Protein AF-A0A430Q2B8-F1 (afdb_monomer_lite)

Foldseek 3Di:
DVQLPDDQDDPPPCPDPLSLLQQLLVLQVVVCCQQAVVHDPPGDPDDDCSSVVSLVVSCVVNVHDSHNDPCSVPVSQWDFDDDPDVDPDGDTDGD

InterPro domains:
  IPR000898 Indoleamine 2,3-dioxygenase [PF01231] (5-79)
  IPR000898 Indoleamine 2,3-dioxygenase [PTHR28657] (4-80)
  IPR037217 Tryptophan/Indoleamine 2,3-dioxygenase-like [SSF140959] (5-80)

Sequence (95 aa):
QLFLQLPLLDLDGLDNHKELRLAHKILAFITSVYVWQDGEGGETESLPVQIAKPLLQVSDRLGIQPILTNEDLVISNCIPSTLPTEEQSLRYSFI

Structure (mmCIF, N/CA/C/O backbone):
data_AF-A0A430Q2B8-F1
#
_entry.id   AF-A0A430Q2B8-F1
#
loop_
_atom_site.group_PDB
_atom_site.id
_atom_site.type_symbol
_atom_site.label_atom_id
_atom_site.label_alt_id
_atom_site.label_comp_id
_atom_site.label_asym_id
_atom_site.label_entity_id
_atom_site.label_seq_id
_atom_site.pdbx_PDB_ins_code
_atom_site.Cartn_x
_atom_site.Cartn_y
_atom_site.Cartn_z
_atom_site.occupancy
_atom_site.B_iso_or_equiv
_atom_site.auth_seq_id
_atom_site.auth_comp_id
_atom_site.auth_asym_id
_atom_site.auth_atom_id
_atom_site.pdbx_PDB_model_num
ATOM 1 N N . GLN A 1 1 ? -13.330 13.386 2.121 1.00 58.12 1 GLN A N 1
ATOM 2 C CA . GLN A 1 1 ? -14.253 13.319 0.957 1.00 58.12 1 GLN A CA 1
ATOM 3 C C . GLN A 1 1 ? -13.560 12.984 -0.371 1.00 58.12 1 GLN A C 1
ATOM 5 O O . GLN A 1 1 ? -14.175 12.289 -1.168 1.00 58.12 1 GLN A O 1
ATOM 10 N N . LEU A 1 2 ? -12.311 13.412 -0.617 1.00 67.25 2 LEU A N 1
ATOM 11 C CA . LEU A 1 2 ? -11.641 13.260 -1.924 1.00 67.25 2 LEU A CA 1
ATOM 12 C C . LEU A 1 2 ? -11.448 11.798 -2.391 1.00 67.25 2 LEU A C 1
ATOM 14 O O . LEU A 1 2 ? -11.679 11.484 -3.552 1.00 67.25 2 LEU A O 1
ATOM 18 N N . PHE A 1 3 ? -11.085 10.886 -1.483 1.00 68.31 3 PHE A N 1
ATOM 19 C CA . PHE A 1 3 ? -10.793 9.484 -1.823 1.00 68.31 3 PHE A CA 1
ATOM 20 C C . PHE A 1 3 ? -12.005 8.684 -2.326 1.00 68.31 3 PHE A C 1
ATOM 22 O O . PHE A 1 3 ? -11.840 7.733 -3.083 1.00 68.31 3 PHE A O 1
ATOM 29 N N . LEU A 1 4 ? -13.224 9.094 -1.963 1.00 74.06 4 LEU A N 1
ATOM 30 C CA . LEU A 1 4 ? -14.459 8.459 -2.439 1.00 74.06 4 LEU A CA 1
ATOM 31 C C . LEU A 1 4 ? -14.802 8.836 -3.888 1.00 74.06 4 LEU A C 1
ATOM 33 O O . LEU A 1 4 ? -15.651 8.193 -4.498 1.00 74.06 4 LEU A O 1
ATOM 37 N N . GLN A 1 5 ? -14.165 9.877 -4.432 1.00 82.81 5 GLN A N 1
ATOM 38 C CA . GLN A 1 5 ? -14.397 10.368 -5.794 1.00 82.81 5 GLN A CA 1
ATOM 39 C C . GLN A 1 5 ? -13.392 9.816 -6.809 1.00 82.81 5 GLN A C 1
ATOM 41 O O . GLN A 1 5 ? -13.500 10.118 -7.997 1.00 82.81 5 GLN A O 1
ATOM 46 N N . LEU A 1 6 ? -12.412 9.025 -6.363 1.00 85.94 6 LEU A N 1
ATOM 47 C CA . LEU A 1 6 ? -11.445 8.415 -7.265 1.00 85.94 6 LEU A CA 1
ATOM 48 C C . LEU A 1 6 ? -12.150 7.420 -8.203 1.00 85.94 6 LEU A C 1
ATOM 50 O O . LEU A 1 6 ? -13.069 6.715 -7.780 1.00 85.94 6 LEU A O 1
ATOM 54 N N . PRO A 1 7 ? -11.752 7.336 -9.481 1.00 88.94 7 PRO A N 1
ATOM 55 C CA . PRO A 1 7 ? -12.175 6.229 -10.322 1.00 88.94 7 PRO A CA 1
ATOM 56 C C . PRO A 1 7 ? -11.548 4.928 -9.807 1.00 88.94 7 PRO A C 1
ATOM 58 O O . PRO A 1 7 ? -10.466 4.935 -9.216 1.00 88.94 7 PRO A O 1
ATOM 61 N N . LEU A 1 8 ? -12.213 3.797 -10.048 1.00 90.88 8 LEU A N 1
ATOM 62 C CA . LEU A 1 8 ? -11.572 2.504 -9.839 1.00 90.88 8 LEU A CA 1
ATOM 63 C C . LEU A 1 8 ? -10.433 2.367 -10.855 1.00 90.88 8 LEU A C 1
ATOM 65 O O . LEU A 1 8 ? -10.678 2.438 -12.058 1.00 90.88 8 LEU A O 1
ATOM 69 N N . LEU A 1 9 ? -9.207 2.200 -10.359 1.00 89.19 9 LEU A N 1
ATOM 70 C CA . LEU A 1 9 ? -8.037 2.033 -11.210 1.00 89.19 9 LEU A CA 1
ATOM 71 C C . LEU A 1 9 ? -8.048 0.648 -11.856 1.00 89.19 9 LEU A C 1
ATOM 73 O O . LEU A 1 9 ? -8.265 -0.359 -11.178 1.00 89.19 9 LEU A O 1
ATOM 77 N N . ASP A 1 10 ? -7.791 0.628 -13.158 1.00 87.62 10 ASP A N 1
ATOM 78 C CA . ASP A 1 10 ? -7.381 -0.575 -13.865 1.00 87.62 10 ASP A CA 1
ATOM 79 C C . ASP A 1 10 ? -5.868 -0.758 -13.691 1.00 87.62 10 ASP A C 1
ATOM 81 O O . ASP A 1 10 ? -5.115 0.218 -13.675 1.00 87.62 10 ASP A O 1
ATOM 85 N N . LEU A 1 11 ? -5.437 -2.001 -13.505 1.00 89.62 11 LEU A N 1
ATOM 86 C CA . LEU A 1 11 ? -4.029 -2.364 -13.341 1.00 89.62 11 LEU A CA 1
ATOM 87 C C . LEU A 1 11 ? -3.430 -2.938 -14.629 1.00 89.62 11 LEU A C 1
ATOM 89 O O . LEU A 1 11 ? -2.247 -3.302 -14.641 1.00 89.62 11 LEU A O 1
ATOM 93 N N . ASP A 1 12 ? -4.231 -3.020 -15.692 1.00 88.31 12 ASP A N 1
ATOM 94 C CA . ASP A 1 12 ? -3.774 -3.331 -17.037 1.00 88.31 12 ASP A CA 1
ATOM 95 C C . ASP A 1 12 ? -2.708 -2.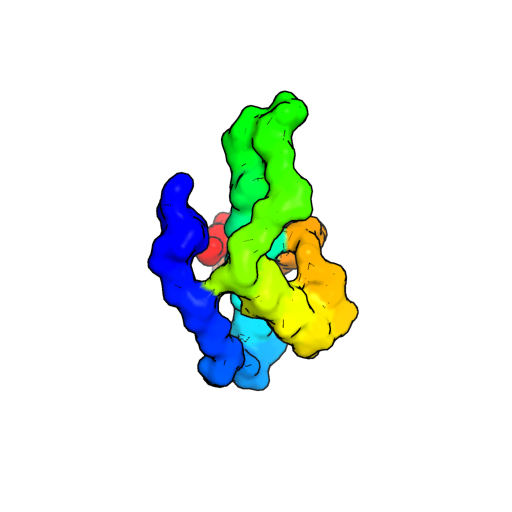307 -17.470 1.00 88.31 12 ASP A C 1
ATOM 97 O O . ASP A 1 12 ? -2.909 -1.093 -17.413 1.00 88.31 12 ASP A O 1
ATOM 101 N N . GLY A 1 13 ? -1.532 -2.807 -17.859 1.00 87.38 13 GLY A N 1
ATOM 102 C CA . GLY A 1 13 ? -0.361 -1.994 -18.212 1.00 87.38 13 GLY A CA 1
ATOM 103 C C . GLY A 1 13 ? 0.684 -1.821 -17.103 1.00 87.38 13 GLY A C 1
ATOM 104 O O . GLY A 1 13 ? 1.711 -1.194 -17.343 1.00 87.38 13 GLY A O 1
ATOM 105 N N . LEU A 1 14 ? 0.472 -2.381 -15.903 1.00 94.19 14 LEU A N 1
ATOM 106 C CA . LEU A 1 14 ? 1.574 -2.629 -14.963 1.00 94.19 14 LEU A CA 1
ATOM 107 C C . LEU A 1 14 ? 2.257 -3.941 -15.358 1.00 94.19 14 LEU A C 1
ATOM 109 O O . LEU A 1 14 ? 1.842 -5.023 -14.927 1.00 94.19 14 LEU A O 1
ATOM 113 N N . ASP A 1 15 ? 3.290 -3.853 -16.185 1.00 90.88 15 ASP A N 1
ATOM 114 C CA . ASP A 1 15 ? 3.879 -5.000 -16.880 1.00 90.88 15 ASP A CA 1
ATOM 115 C C . ASP A 1 15 ? 5.139 -5.523 -16.192 1.00 90.88 15 ASP A C 1
ATOM 117 O O . ASP A 1 15 ? 5.498 -6.694 -16.342 1.00 90.88 15 ASP A O 1
ATOM 121 N N . ASN A 1 16 ? 5.817 -4.683 -15.407 1.00 93.44 16 ASN A N 1
ATOM 122 C CA . ASN A 1 16 ? 7.070 -5.060 -14.762 1.00 93.44 16 ASN A CA 1
ATOM 123 C C . ASN A 1 16 ? 7.089 -4.850 -13.243 1.00 93.44 16 ASN A C 1
ATOM 125 O O . ASN A 1 16 ? 6.264 -4.166 -12.639 1.00 93.44 16 ASN A O 1
ATOM 129 N N . HIS A 1 17 ? 8.092 -5.463 -12.607 1.00 93.25 17 HIS A N 1
ATOM 130 C CA . HIS A 1 17 ? 8.247 -5.431 -11.155 1.00 93.25 17 HIS A CA 1
ATOM 131 C C . HIS A 1 17 ? 8.414 -4.009 -10.601 1.00 93.25 17 HIS A C 1
ATOM 133 O O . HIS A 1 17 ? 7.925 -3.723 -9.514 1.00 93.25 17 HIS A O 1
ATOM 139 N N . LYS A 1 18 ? 9.084 -3.105 -11.330 1.00 90.94 18 LYS A N 1
ATOM 140 C CA . LYS A 1 18 ? 9.307 -1.727 -10.865 1.00 90.94 18 LYS A CA 1
ATOM 141 C C . LYS A 1 18 ? 8.004 -0.930 -10.851 1.00 90.94 18 LYS A C 1
ATOM 143 O O . LYS A 1 18 ? 7.740 -0.230 -9.880 1.00 90.94 18 LYS A O 1
ATOM 148 N N . GLU A 1 19 ? 7.188 -1.076 -11.889 1.00 94.19 19 GLU A N 1
ATOM 149 C CA . GLU A 1 19 ? 5.851 -0.476 -11.974 1.00 94.19 19 GLU A CA 1
ATOM 150 C C . GLU A 1 19 ? 4.937 -0.989 -10.865 1.00 94.19 19 GLU A C 1
ATOM 152 O O . GLU A 1 19 ? 4.322 -0.192 -10.159 1.00 94.19 19 GLU A O 1
ATOM 157 N N . LEU A 1 20 ? 4.913 -2.306 -10.642 1.00 95.12 20 LEU A N 1
ATOM 158 C CA . LEU A 1 20 ? 4.146 -2.903 -9.549 1.00 95.12 20 LEU A CA 1
ATOM 159 C C . LEU A 1 20 ? 4.608 -2.395 -8.181 1.00 95.12 20 LEU A C 1
ATOM 161 O O . LEU A 1 20 ? 3.776 -2.052 -7.346 1.00 95.12 20 LEU A O 1
ATOM 165 N N . ARG A 1 21 ? 5.921 -2.299 -7.946 1.00 94.38 21 ARG A N 1
ATOM 166 C CA . ARG A 1 21 ? 6.469 -1.763 -6.690 1.00 94.38 21 ARG A CA 1
ATOM 167 C C . ARG A 1 21 ? 6.087 -0.303 -6.473 1.00 94.38 21 ARG A C 1
ATOM 169 O O . ARG A 1 21 ? 5.693 0.057 -5.369 1.00 94.38 21 ARG A O 1
ATOM 176 N N . LEU A 1 22 ? 6.152 0.525 -7.514 1.00 93.50 22 LEU A N 1
ATOM 177 C CA . LEU A 1 22 ? 5.728 1.920 -7.419 1.00 93.50 22 LEU A CA 1
ATOM 178 C C . LEU A 1 22 ? 4.224 2.031 -7.133 1.00 93.50 22 LEU A C 1
ATOM 180 O O . LEU A 1 22 ? 3.824 2.798 -6.257 1.00 93.50 22 LEU A O 1
ATOM 184 N N . ALA A 1 23 ? 3.399 1.240 -7.824 1.00 95.38 23 ALA A N 1
ATOM 185 C CA . ALA A 1 23 ? 1.960 1.195 -7.589 1.00 95.38 23 ALA A CA 1
ATOM 186 C C . ALA A 1 23 ? 1.641 0.765 -6.149 1.00 95.38 23 ALA A C 1
ATOM 188 O O . ALA A 1 23 ? 0.852 1.430 -5.478 1.00 95.38 23 ALA A O 1
ATOM 189 N N . HIS A 1 24 ? 2.302 -0.286 -5.651 1.00 96.56 24 HIS A N 1
ATOM 190 C CA . HIS A 1 24 ? 2.156 -0.755 -4.273 1.00 96.56 24 HIS A CA 1
ATOM 191 C C . HIS A 1 24 ? 2.488 0.350 -3.275 1.00 96.56 24 HIS A C 1
ATOM 193 O O . HIS A 1 24 ? 1.662 0.675 -2.428 1.00 96.56 24 HIS A O 1
ATOM 199 N N . LYS A 1 25 ? 3.655 0.986 -3.428 1.00 94.81 25 LYS A N 1
ATOM 200 C CA . LYS A 1 25 ? 4.109 2.086 -2.574 1.00 94.81 25 LYS A CA 1
ATOM 201 C C . LYS A 1 25 ? 3.073 3.207 -2.504 1.00 94.81 25 LYS A C 1
ATOM 203 O O . LYS A 1 25 ? 2.702 3.622 -1.410 1.00 94.81 25 LYS A O 1
ATOM 208 N N . ILE A 1 26 ? 2.585 3.681 -3.651 1.00 94.25 26 ILE A N 1
ATOM 209 C CA . ILE A 1 26 ? 1.599 4.771 -3.712 1.00 94.25 26 ILE A CA 1
ATOM 210 C C . ILE A 1 26 ? 0.289 4.356 -3.032 1.00 94.25 26 ILE A C 1
ATOM 212 O O . ILE A 1 26 ? -0.219 5.084 -2.178 1.00 94.25 26 ILE A O 1
ATOM 216 N N . LEU A 1 27 ? -0.249 3.182 -3.369 1.00 95.81 27 LEU A N 1
ATOM 217 C CA . LEU A 1 27 ? -1.519 2.688 -2.827 1.00 95.81 27 LEU A CA 1
ATOM 218 C C . LEU A 1 27 ? -1.439 2.412 -1.321 1.00 95.81 27 LEU A C 1
ATOM 220 O O . LEU A 1 27 ? -2.369 2.742 -0.583 1.00 95.81 27 LEU A O 1
ATOM 224 N N . ALA A 1 28 ? -0.327 1.854 -0.850 1.00 96.44 28 ALA A N 1
ATOM 225 C CA . ALA A 1 28 ? -0.083 1.584 0.559 1.00 96.44 28 ALA A CA 1
ATOM 226 C C . ALA A 1 28 ? 0.097 2.881 1.363 1.00 96.44 28 ALA A C 1
ATOM 228 O O . ALA A 1 28 ? -0.404 2.992 2.483 1.00 96.44 28 ALA A O 1
ATOM 229 N N . PHE A 1 29 ? 0.744 3.896 0.780 1.00 94.88 29 PHE A N 1
ATOM 230 C CA . PHE A 1 29 ? 0.873 5.213 1.401 1.00 94.88 29 PHE A CA 1
ATOM 231 C C . PHE A 1 29 ? -0.483 5.921 1.497 1.00 94.88 29 PHE A C 1
ATOM 233 O O . PHE A 1 29 ? -0.849 6.401 2.567 1.00 94.88 29 PHE A O 1
ATOM 240 N N . ILE A 1 30 ? -1.269 5.914 0.414 1.00 94.31 30 ILE A N 1
ATOM 241 C CA . ILE A 1 30 ? -2.649 6.426 0.402 1.00 94.31 30 ILE A CA 1
ATOM 242 C C . ILE A 1 30 ? -3.503 5.708 1.448 1.00 94.31 30 ILE A C 1
ATOM 244 O O . ILE A 1 30 ? -4.244 6.358 2.177 1.00 94.31 30 ILE A O 1
ATOM 248 N N . THR A 1 31 ? -3.380 4.385 1.546 1.00 95.38 31 THR A N 1
ATOM 249 C CA . THR A 1 31 ? -4.088 3.575 2.545 1.00 95.38 31 THR A CA 1
ATOM 250 C C . THR A 1 31 ? -3.722 4.000 3.961 1.00 95.38 31 THR A C 1
ATOM 252 O O . THR A 1 31 ? -4.614 4.230 4.769 1.00 95.38 31 THR A O 1
ATOM 255 N N . SER A 1 32 ? -2.429 4.169 4.252 1.00 94.94 32 SER A N 1
ATOM 256 C CA . SER A 1 32 ? -1.964 4.633 5.563 1.00 94.94 32 SER A CA 1
ATOM 257 C C . SER A 1 32 ? -2.524 6.015 5.908 1.00 94.94 32 SER A C 1
ATOM 259 O O . SER A 1 32 ? -3.068 6.205 6.992 1.00 94.94 32 SER A O 1
ATOM 261 N N . VAL A 1 33 ? -2.482 6.960 4.961 1.00 93.56 33 VAL A N 1
ATOM 262 C CA . VAL A 1 33 ? -3.081 8.290 5.148 1.00 93.56 33 VAL A CA 1
ATOM 263 C C . VAL A 1 33 ? -4.583 8.178 5.380 1.00 93.56 33 VAL A C 1
ATOM 265 O O . VAL A 1 33 ? -5.087 8.783 6.312 1.00 93.56 33 VAL A O 1
ATOM 268 N N . TYR A 1 34 ? -5.304 7.395 4.579 1.00 93.62 34 TYR A N 1
ATOM 269 C CA . TYR A 1 34 ? -6.753 7.256 4.721 1.00 93.62 34 TYR A CA 1
ATOM 270 C C . TYR A 1 34 ? -7.148 6.668 6.078 1.00 93.62 34 TYR A C 1
ATOM 272 O O . TYR A 1 34 ? -8.117 7.123 6.676 1.00 93.62 34 TYR A O 1
ATOM 280 N N . VAL A 1 35 ? -6.404 5.669 6.561 1.00 94.81 35 VAL A N 1
ATOM 281 C CA . VAL A 1 35 ? -6.697 5.038 7.849 1.00 94.81 35 VAL A CA 1
ATOM 282 C C . VAL A 1 35 ? -6.382 5.964 9.012 1.00 94.81 35 VAL A C 1
ATOM 284 O O . VAL A 1 35 ? -7.179 6.031 9.936 1.00 94.81 35 VAL A O 1
ATOM 287 N N . TRP A 1 36 ? -5.267 6.691 8.961 1.00 94.81 36 TRP A N 1
ATOM 2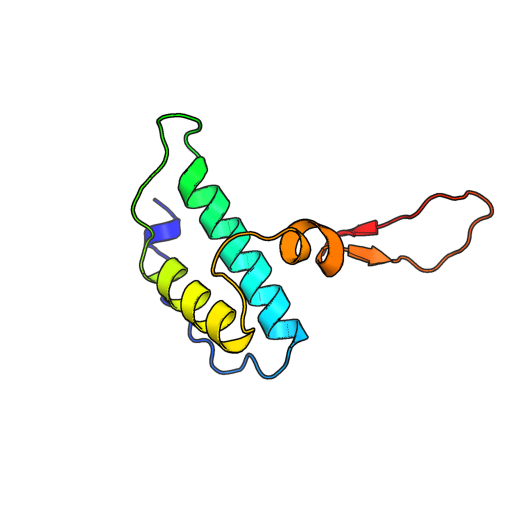88 C CA . TRP A 1 36 ? -4.724 7.397 10.127 1.00 94.81 36 TRP A CA 1
ATOM 289 C C . TRP A 1 36 ? -4.815 8.927 10.061 1.00 94.81 36 TRP A C 1
ATOM 291 O O . TRP A 1 36 ? -4.310 9.595 10.959 1.00 94.81 36 TRP A O 1
ATOM 301 N N . GLN A 1 37 ? -5.425 9.509 9.022 1.00 92.56 37 GLN A N 1
ATOM 302 C CA . GLN A 1 37 ? -5.468 10.969 8.814 1.00 92.56 37 GLN A CA 1
ATOM 303 C C . GLN A 1 37 ? -6.035 11.754 10.006 1.00 92.56 37 GLN A C 1
ATOM 305 O O . GLN A 1 37 ? -5.605 12.882 10.237 1.00 92.56 37 GLN A O 1
ATOM 310 N N . ASP A 1 38 ? -6.972 11.167 10.752 1.00 92.75 38 ASP A N 1
ATOM 311 C CA . ASP A 1 38 ? -7.650 11.811 11.880 1.00 92.75 38 ASP A CA 1
ATOM 312 C C . ASP A 1 38 ? -6.950 11.531 13.229 1.00 92.75 38 ASP A C 1
ATOM 314 O O . ASP A 1 38 ? -7.391 12.006 14.275 1.00 92.75 38 ASP A O 1
ATOM 318 N N . GLY A 1 39 ? -5.812 10.825 13.205 1.00 92.69 39 GLY A N 1
ATOM 319 C CA . GLY A 1 39 ? -4.999 10.517 14.379 1.00 92.69 39 GLY A CA 1
ATOM 320 C C . GLY A 1 39 ? -5.517 9.341 15.212 1.00 92.69 39 GLY A C 1
ATOM 321 O O . GLY A 1 39 ? -6.373 8.571 14.784 1.00 92.69 39 GLY A O 1
ATOM 322 N N . GLU A 1 40 ? -4.950 9.186 16.408 1.00 93.94 40 GLU A N 1
ATOM 323 C CA . GLU A 1 40 ? -5.288 8.110 17.347 1.00 93.94 40 GLU A CA 1
ATOM 324 C C . GLU A 1 40 ? -6.742 8.222 17.834 1.00 93.94 40 GLU A C 1
ATOM 326 O O . GLU A 1 40 ? -7.162 9.271 18.330 1.00 93.94 40 GLU A O 1
ATOM 331 N N . GLY A 1 41 ? -7.511 7.140 17.701 1.00 94.06 41 GLY A N 1
ATOM 332 C CA . GLY A 1 41 ? -8.937 7.080 18.031 1.00 94.06 41 GLY A CA 1
ATOM 333 C C . GLY A 1 41 ? -9.853 7.635 16.935 1.00 94.06 41 GLY A C 1
ATOM 334 O O . GLY A 1 41 ? -11.075 7.592 17.087 1.00 94.06 41 GLY A O 1
ATOM 335 N N . GLY A 1 42 ? -9.280 8.169 15.854 1.00 92.56 42 GLY A N 1
ATOM 336 C CA . GLY A 1 42 ? -9.981 8.620 14.652 1.00 92.56 42 GLY A CA 1
ATOM 337 C C . GLY A 1 42 ? -9.818 7.664 13.471 1.00 92.56 42 GLY A C 1
ATOM 338 O O . GLY A 1 42 ? -10.272 7.978 12.370 1.00 92.56 42 GLY A O 1
ATOM 339 N N . GLU A 1 43 ? -9.157 6.523 13.666 1.00 94.62 43 GLU A N 1
ATOM 340 C CA . GLU A 1 43 ? -8.902 5.582 12.592 1.00 94.62 43 GLU A CA 1
ATOM 341 C C . GLU A 1 43 ? -10.180 4.976 12.012 1.00 94.62 43 GLU A C 1
ATOM 343 O O . GLU A 1 43 ? -11.186 4.769 12.693 1.00 94.62 43 GLU A O 1
ATOM 348 N N . THR A 1 44 ? -10.139 4.663 10.719 1.00 92.94 44 THR A N 1
ATOM 349 C CA . THR A 1 44 ? -11.241 3.968 10.051 1.00 92.94 44 THR A CA 1
ATOM 350 C C . THR A 1 44 ? -10.929 2.491 9.849 1.00 92.94 44 THR A C 1
ATOM 352 O O . THR A 1 44 ? -9.851 2.108 9.399 1.00 92.94 44 THR A O 1
ATOM 355 N N . GLU A 1 45 ? -11.922 1.647 10.109 1.00 92.62 45 GLU A N 1
ATOM 356 C CA . GLU A 1 45 ? -11.836 0.202 9.880 1.00 92.62 45 GLU A CA 1
ATOM 357 C C . GLU A 1 45 ? -12.192 -0.191 8.435 1.00 92.62 45 GLU A C 1
ATOM 359 O O . GLU A 1 45 ? -12.115 -1.361 8.061 1.00 92.62 45 GLU A O 1
ATOM 364 N N . SER A 1 46 ? -12.602 0.774 7.602 1.00 92.44 46 SER A N 1
ATOM 365 C CA . SER A 1 46 ? -13.103 0.511 6.251 1.00 92.44 46 SER A CA 1
ATOM 366 C C . SER A 1 46 ? -12.400 1.357 5.196 1.00 92.44 46 SER A C 1
ATOM 368 O O . SER A 1 46 ? -12.397 2.583 5.267 1.00 92.44 46 SER A O 1
ATOM 370 N N . LEU A 1 47 ? -11.863 0.700 4.167 1.00 92.94 47 LEU A N 1
ATOM 371 C CA . LEU A 1 47 ? -11.250 1.359 3.016 1.00 92.94 47 LEU A CA 1
ATOM 372 C C . LEU A 1 47 ? -12.225 1.432 1.832 1.00 92.94 47 LEU A C 1
ATOM 374 O O . LEU A 1 47 ? -12.924 0.454 1.549 1.00 92.94 47 LEU A O 1
ATOM 378 N N . PRO A 1 48 ? -12.239 2.543 1.077 1.00 94.06 48 PRO A N 1
ATOM 379 C CA . PRO A 1 48 ? -12.951 2.624 -0.190 1.00 94.06 48 PRO A CA 1
ATOM 380 C C . PRO A 1 48 ? -12.453 1.559 -1.171 1.00 94.06 48 PRO A C 1
ATOM 382 O O . PRO A 1 48 ? -11.248 1.317 -1.293 1.00 94.06 48 PRO A O 1
ATOM 385 N N . VAL A 1 49 ? -13.373 0.959 -1.931 1.00 93.81 49 VAL A N 1
ATOM 386 C CA . VAL A 1 49 ? -13.057 -0.097 -2.913 1.00 93.81 49 VAL A CA 1
ATOM 387 C C . VAL A 1 49 ? -12.042 0.361 -3.966 1.00 93.81 49 VAL A C 1
ATOM 389 O O . VAL A 1 49 ? -11.238 -0.436 -4.442 1.00 93.81 49 VAL A O 1
ATOM 392 N N . GLN A 1 50 ? -12.047 1.656 -4.276 1.00 94.19 50 GLN A N 1
ATOM 393 C CA . GLN A 1 50 ? -11.152 2.330 -5.212 1.00 94.19 50 GLN A CA 1
ATOM 394 C C . GLN A 1 50 ? -9.678 2.232 -4.807 1.00 94.19 50 GLN A C 1
ATOM 396 O O . GLN A 1 50 ? -8.812 2.328 -5.668 1.00 94.19 50 GLN A O 1
ATOM 401 N N . ILE A 1 51 ? -9.398 2.043 -3.515 1.00 94.44 51 ILE A N 1
ATOM 402 C CA . ILE A 1 51 ? -8.046 1.881 -2.969 1.00 94.44 51 ILE A CA 1
ATOM 403 C C . ILE A 1 51 ? -7.815 0.413 -2.605 1.00 94.44 51 ILE A C 1
ATOM 405 O O . ILE A 1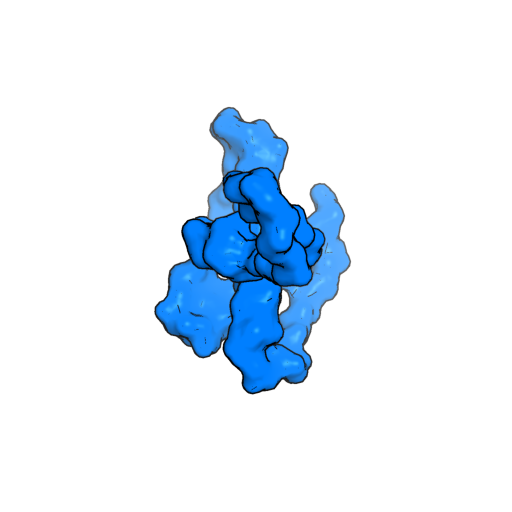 51 ? -6.807 -0.173 -2.998 1.00 94.44 51 ILE A O 1
ATOM 409 N N . ALA A 1 52 ? -8.775 -0.197 -1.901 1.00 95.62 52 ALA A N 1
ATOM 410 C CA . ALA A 1 52 ? -8.641 -1.549 -1.370 1.00 95.62 52 ALA A CA 1
ATOM 411 C C . ALA A 1 52 ? -8.423 -2.597 -2.470 1.00 95.62 52 ALA A C 1
ATOM 413 O O . ALA A 1 52 ? -7.544 -3.448 -2.345 1.00 95.62 52 ALA A O 1
ATOM 414 N N . LYS A 1 53 ? -9.200 -2.534 -3.561 1.00 96.00 53 LYS A N 1
ATOM 415 C CA . LYS A 1 53 ? -9.122 -3.534 -4.633 1.00 96.00 53 LYS A CA 1
ATOM 416 C C . LYS A 1 53 ? -7.799 -3.438 -5.411 1.00 96.00 53 LYS A C 1
ATOM 418 O O . LYS A 1 53 ? -7.136 -4.472 -5.509 1.00 96.00 53 LYS A O 1
ATOM 423 N N . PRO A 1 54 ? -7.361 -2.256 -5.893 1.00 96.38 54 PRO A N 1
ATOM 424 C CA . PRO A 1 54 ? -6.057 -2.133 -6.539 1.00 96.38 54 PRO A CA 1
ATOM 425 C C . PRO A 1 54 ? -4.893 -2.540 -5.635 1.00 96.38 54 PRO A C 1
ATOM 427 O O . PRO A 1 54 ? -3.999 -3.248 -6.091 1.00 96.38 54 PRO A O 1
ATOM 430 N N . LEU A 1 55 ? -4.910 -2.150 -4.352 1.00 97.25 55 LEU A N 1
ATOM 431 C CA . LEU A 1 55 ? -3.840 -2.512 -3.420 1.00 97.25 55 LEU A CA 1
ATOM 432 C C . LEU A 1 55 ? -3.741 -4.030 -3.272 1.00 97.25 55 LEU A C 1
ATOM 434 O O . LEU A 1 55 ? -2.667 -4.583 -3.471 1.00 97.25 55 LEU A O 1
ATOM 438 N N . LEU A 1 56 ? -4.864 -4.709 -3.017 1.00 97.44 56 LEU A N 1
ATOM 439 C CA . LEU A 1 56 ? -4.888 -6.165 -2.878 1.00 97.44 56 LEU A CA 1
ATOM 440 C C . LEU A 1 56 ? -4.338 -6.870 -4.125 1.00 97.44 56 LEU A C 1
ATOM 442 O O . LEU A 1 56 ? -3.529 -7.784 -4.008 1.00 97.44 56 LEU A O 1
ATOM 446 N N . GLN A 1 57 ?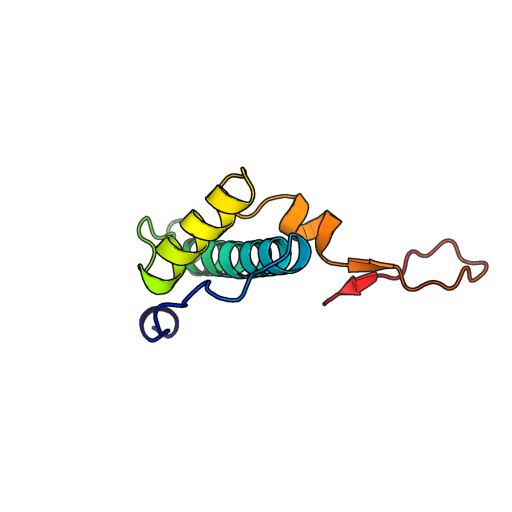 -4.750 -6.428 -5.315 1.00 97.25 57 GLN A N 1
ATOM 447 C CA . GLN A 1 57 ? -4.310 -7.020 -6.578 1.00 97.25 57 GLN A CA 1
ATOM 448 C C . GLN A 1 57 ? -2.815 -6.801 -6.841 1.00 97.25 57 GLN A C 1
ATOM 450 O O . GLN A 1 57 ? -2.126 -7.727 -7.265 1.00 97.25 57 GLN A O 1
ATOM 455 N N . VAL A 1 58 ? -2.290 -5.597 -6.594 1.00 97.44 58 VAL A N 1
ATOM 456 C CA . VAL A 1 58 ? -0.854 -5.323 -6.759 1.00 97.44 58 VAL A CA 1
ATOM 457 C C . VAL A 1 58 ? -0.029 -6.114 -5.741 1.00 97.44 58 VAL A C 1
ATOM 459 O O . VAL A 1 58 ? 0.990 -6.696 -6.112 1.00 97.44 58 VAL A O 1
ATOM 462 N N . SER A 1 59 ? -0.466 -6.172 -4.481 1.00 97.19 59 SER A N 1
ATOM 463 C CA . SER A 1 59 ? 0.200 -6.942 -3.424 1.00 97.19 59 SER A CA 1
ATOM 464 C C . SER A 1 59 ? 0.239 -8.437 -3.742 1.00 97.19 59 SER A C 1
ATOM 466 O O . SER A 1 59 ? 1.294 -9.052 -3.601 1.00 97.19 59 SER A O 1
ATOM 468 N N . ASP A 1 60 ? -0.859 -8.997 -4.260 1.00 97.12 60 ASP A N 1
ATOM 469 C CA . ASP A 1 60 ? -0.933 -10.392 -4.713 1.00 97.12 60 ASP A CA 1
ATOM 470 C C . ASP A 1 60 ? 0.057 -10.670 -5.856 1.00 97.12 60 ASP A C 1
ATOM 472 O O . ASP A 1 60 ? 0.870 -11.591 -5.771 1.00 97.12 60 ASP A O 1
ATOM 476 N N . ARG A 1 61 ? 0.105 -9.797 -6.874 1.00 96.38 61 ARG A N 1
ATOM 477 C CA . ARG A 1 61 ? 1.070 -9.905 -7.988 1.00 96.38 61 ARG A CA 1
ATOM 478 C C . ARG A 1 61 ? 2.533 -9.812 -7.545 1.00 96.38 61 ARG A C 1
ATOM 480 O O . ARG A 1 61 ? 3.409 -10.344 -8.227 1.00 96.38 61 ARG A O 1
ATOM 487 N N . LEU A 1 62 ? 2.810 -9.111 -6.448 1.00 95.44 62 LEU A N 1
ATOM 488 C CA . LEU A 1 62 ? 4.146 -8.981 -5.863 1.00 95.44 62 LEU A CA 1
ATOM 489 C C . LEU A 1 62 ? 4.472 -10.077 -4.836 1.00 95.44 62 LEU A C 1
ATOM 491 O O . LEU A 1 62 ? 5.639 -10.211 -4.470 1.00 95.44 62 LEU A O 1
ATOM 495 N N . GLY A 1 63 ? 3.482 -10.843 -4.370 1.00 96.44 63 GLY A N 1
ATOM 496 C CA . GLY A 1 63 ? 3.645 -11.831 -3.301 1.00 96.44 63 GLY A CA 1
ATOM 497 C C . GLY A 1 63 ? 3.913 -11.212 -1.924 1.00 96.44 63 GLY A C 1
ATOM 498 O O . GLY A 1 63 ? 4.631 -11.804 -1.119 1.00 96.44 63 GLY A O 1
ATOM 499 N N . ILE A 1 64 ? 3.380 -10.015 -1.658 1.00 95.94 64 ILE A N 1
ATOM 500 C CA . ILE A 1 64 ? 3.572 -9.276 -0.399 1.00 95.94 64 ILE A CA 1
ATOM 501 C C . ILE A 1 64 ? 2.232 -8.895 0.242 1.00 95.94 64 ILE A C 1
ATOM 503 O O . ILE A 1 64 ? 1.166 -9.055 -0.344 1.00 95.94 64 ILE A O 1
ATOM 507 N N . GLN A 1 65 ? 2.283 -8.391 1.474 1.00 96.69 65 GLN A N 1
ATOM 508 C CA . GLN A 1 65 ? 1.107 -7.947 2.225 1.00 96.69 65 GLN A CA 1
ATOM 509 C C . GLN A 1 65 ? 0.578 -6.576 1.747 1.00 96.69 65 GLN A C 1
ATOM 511 O O . GLN A 1 65 ? 1.389 -5.692 1.481 1.00 96.69 65 GLN A O 1
ATOM 516 N N . PRO A 1 66 ? -0.754 -6.353 1.705 1.00 96.75 66 PRO A N 1
ATOM 517 C CA . PRO A 1 66 ? -1.383 -5.093 1.288 1.00 96.75 66 PRO A CA 1
ATOM 518 C C . PRO A 1 66 ? -1.381 -4.037 2.399 1.00 96.75 66 PRO A C 1
ATOM 520 O O . PRO A 1 66 ? -2.421 -3.583 2.871 1.00 96.75 66 PRO A O 1
ATOM 523 N N . ILE A 1 67 ? -0.192 -3.660 2.848 1.00 95.75 67 ILE A N 1
ATOM 524 C CA . ILE A 1 67 ? 0.039 -2.638 3.870 1.00 95.75 67 ILE A CA 1
ATOM 525 C C . ILE A 1 67 ? 1.361 -1.946 3.569 1.00 95.75 67 ILE A C 1
ATOM 527 O O . ILE A 1 67 ? 2.237 -2.511 2.920 1.00 95.75 67 ILE A O 1
ATOM 531 N N . LEU A 1 68 ? 1.514 -0.722 4.061 1.00 95.38 68 LEU A N 1
ATOM 532 C CA . LEU A 1 68 ? 2.758 0.021 3.951 1.00 95.38 68 LEU A CA 1
ATOM 533 C C . LEU A 1 68 ? 3.904 -0.735 4.635 1.00 95.38 68 LEU A C 1
ATOM 535 O O . LEU A 1 68 ? 3.876 -0.966 5.844 1.00 95.38 68 LEU A O 1
ATOM 539 N N . THR A 1 69 ? 4.912 -1.122 3.857 1.00 93.00 69 THR A N 1
ATOM 540 C CA . THR A 1 69 ? 6.076 -1.875 4.333 1.00 93.00 69 THR A CA 1
ATOM 541 C C . THR A 1 69 ? 7.327 -0.999 4.431 1.00 93.00 69 THR A C 1
ATOM 543 O O . THR A 1 69 ? 7.403 0.104 3.885 1.00 93.00 69 THR A O 1
ATOM 546 N N . ASN A 1 70 ? 8.364 -1.512 5.101 1.00 90.19 70 ASN A N 1
ATOM 547 C CA . ASN A 1 70 ? 9.686 -0.880 5.100 1.00 90.19 70 ASN A CA 1
ATOM 548 C C . ASN A 1 70 ? 10.259 -0.731 3.680 1.00 90.19 70 ASN A C 1
ATOM 550 O O . ASN A 1 70 ? 10.928 0.259 3.381 1.00 90.19 70 ASN A O 1
ATOM 554 N N . GLU A 1 71 ? 9.970 -1.689 2.801 1.00 87.81 71 GLU A N 1
ATOM 555 C CA . GLU A 1 71 ? 10.476 -1.663 1.436 1.00 87.81 71 GLU A CA 1
ATOM 556 C C . GLU A 1 71 ? 9.859 -0.517 0.624 1.00 87.81 71 GLU A C 1
ATOM 558 O O . GLU A 1 71 ? 10.571 0.123 -0.151 1.00 87.81 71 GLU A O 1
ATOM 563 N N . ASP A 1 72 ? 8.588 -0.184 0.874 1.00 90.69 72 ASP A N 1
ATOM 564 C CA . ASP A 1 72 ? 7.890 0.944 0.242 1.00 90.69 72 ASP A CA 1
ATOM 565 C C . ASP A 1 72 ? 8.453 2.303 0.695 1.00 90.69 72 ASP A C 1
ATOM 567 O O . ASP A 1 72 ? 8.625 3.220 -0.110 1.00 90.69 72 ASP A O 1
ATOM 571 N N . LEU A 1 73 ? 8.750 2.441 1.992 1.00 87.44 73 LEU A N 1
ATOM 572 C CA . LEU A 1 73 ? 9.146 3.717 2.600 1.00 87.44 73 LEU A CA 1
ATOM 573 C C . LEU A 1 73 ? 10.633 4.040 2.475 1.00 87.44 73 LEU A C 1
ATOM 575 O O . LEU A 1 73 ? 11.000 5.217 2.423 1.00 87.44 73 LEU A O 1
ATOM 579 N N . VAL A 1 74 ? 11.488 3.018 2.479 1.00 83.38 74 VAL A N 1
ATOM 580 C CA . VAL A 1 74 ? 12.935 3.199 2.642 1.00 83.38 74 VAL A CA 1
ATOM 581 C C . VAL A 1 74 ? 13.684 2.686 1.424 1.00 83.38 74 VAL A C 1
ATOM 583 O O . VAL A 1 74 ? 14.308 3.468 0.713 1.00 83.38 74 VAL A O 1
ATOM 586 N N . ILE A 1 75 ? 13.607 1.381 1.161 1.00 81.50 75 ILE A N 1
ATOM 587 C CA . ILE A 1 75 ? 14.476 0.713 0.182 1.00 81.50 75 ILE A CA 1
ATOM 588 C C . ILE A 1 75 ? 14.167 1.176 -1.246 1.00 81.50 75 ILE A C 1
ATOM 590 O O . ILE A 1 75 ? 15.084 1.420 -2.025 1.00 81.50 75 ILE A O 1
ATOM 594 N N . SER A 1 76 ? 12.886 1.319 -1.589 1.00 78.88 76 SER A N 1
ATOM 595 C CA . SER A 1 76 ? 12.446 1.686 -2.943 1.00 78.88 76 SER A CA 1
ATOM 596 C C . SER A 1 76 ? 12.110 3.173 -3.112 1.00 78.88 76 SER A C 1
ATOM 598 O O . SER A 1 76 ? 11.689 3.597 -4.189 1.00 78.88 76 SER A O 1
ATOM 600 N N . ASN A 1 77 ? 12.279 3.987 -2.066 1.00 77.62 77 ASN A N 1
ATOM 601 C CA . ASN A 1 77 ? 11.831 5.380 -2.071 1.00 77.62 77 ASN A CA 1
ATOM 602 C C . ASN A 1 77 ? 12.843 6.366 -2.680 1.00 77.62 77 ASN A C 1
ATOM 604 O O . ASN A 1 77 ? 12.460 7.462 -3.086 1.0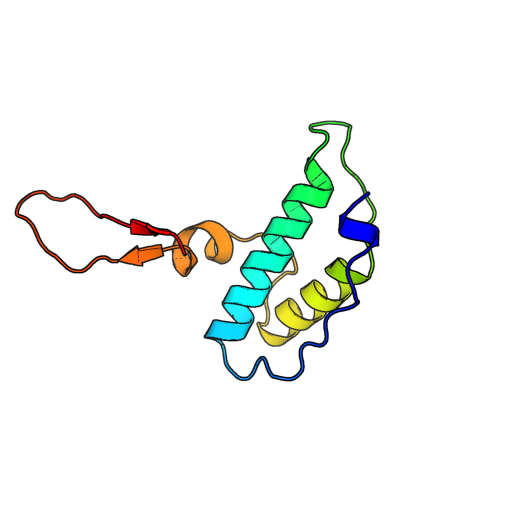0 77.62 77 ASN A O 1
ATOM 608 N N . CYS A 1 78 ? 14.117 5.986 -2.772 1.00 70.06 78 CYS A N 1
ATOM 609 C CA . CYS A 1 78 ? 15.187 6.903 -3.144 1.00 70.06 78 CYS A CA 1
ATOM 610 C C . CYS A 1 78 ? 16.020 6.380 -4.313 1.00 70.06 78 CYS A C 1
ATOM 612 O O . CYS A 1 78 ? 16.340 5.194 -4.385 1.00 70.06 78 CYS A O 1
ATOM 614 N N . ILE A 1 79 ? 16.465 7.292 -5.176 1.00 66.38 79 ILE A N 1
ATOM 615 C CA . ILE A 1 79 ? 17.528 7.017 -6.149 1.00 66.38 79 ILE A CA 1
ATOM 616 C C . ILE A 1 79 ? 18.838 7.577 -5.572 1.00 66.38 79 ILE A C 1
ATOM 618 O O . ILE A 1 79 ? 18.860 8.748 -5.174 1.00 66.38 79 ILE A O 1
ATOM 622 N N . PRO A 1 80 ? 19.933 6.794 -5.504 1.00 59.22 80 PRO A N 1
ATOM 623 C CA . PRO A 1 80 ? 21.232 7.330 -5.115 1.00 59.22 80 PRO A CA 1
ATOM 624 C C . PRO A 1 80 ? 21.692 8.346 -6.166 1.00 59.22 80 PRO A C 1
ATOM 626 O O . PRO A 1 80 ? 21.856 7.991 -7.335 1.00 59.22 80 PRO A O 1
ATOM 629 N N . SER A 1 81 ? 21.932 9.601 -5.780 1.00 60.59 81 SER A N 1
ATOM 630 C CA . SER A 1 81 ? 22.605 10.541 -6.679 1.00 60.59 81 SER A CA 1
ATOM 631 C C . SER A 1 81 ? 24.088 10.174 -6.725 1.00 60.59 81 SER A C 1
ATOM 633 O O . SER A 1 81 ? 24.805 10.355 -5.741 1.00 60.59 81 SER A O 1
ATOM 635 N N . THR A 1 82 ? 24.561 9.619 -7.839 1.00 60.81 82 THR A N 1
ATOM 636 C CA . THR A 1 82 ? 25.971 9.252 -8.006 1.00 60.81 82 THR A CA 1
ATOM 637 C C . THR A 1 82 ? 26.836 10.498 -8.159 1.00 60.81 82 THR A C 1
ATOM 639 O O . THR A 1 82 ? 27.064 10.944 -9.278 1.00 60.81 82 THR A O 1
ATOM 642 N N . LEU A 1 83 ? 27.360 11.027 -7.057 1.00 54.72 83 LEU A N 1
ATOM 643 C CA . LEU A 1 83 ? 28.658 11.698 -7.038 1.00 54.72 83 LEU A CA 1
ATOM 644 C C . LEU A 1 83 ? 29.336 11.372 -5.700 1.00 54.72 83 LEU A C 1
ATOM 646 O O . LEU A 1 83 ? 28.828 11.784 -4.656 1.00 54.72 83 LEU A O 1
ATOM 650 N N . PRO A 1 84 ? 30.466 10.640 -5.695 1.00 51.44 84 PRO A N 1
ATOM 651 C CA . PRO A 1 84 ? 31.319 10.591 -4.524 1.00 51.44 84 PRO A CA 1
ATOM 652 C C . PRO A 1 84 ? 32.014 11.950 -4.438 1.00 51.44 84 PRO A C 1
ATOM 654 O O . PRO A 1 84 ? 33.057 12.175 -5.044 1.00 51.44 84 PRO A O 1
ATOM 657 N N . THR A 1 85 ? 31.388 12.893 -3.746 1.00 54.91 85 THR A N 1
ATOM 658 C CA . THR A 1 85 ? 32.114 14.052 -3.220 1.00 54.91 85 THR A CA 1
ATOM 659 C C . THR A 1 85 ? 32.816 13.583 -1.950 1.00 54.91 85 THR A C 1
ATOM 661 O O . THR A 1 85 ? 32.300 12.705 -1.267 1.00 54.91 85 THR A O 1
ATOM 664 N N . GLU A 1 86 ? 33.993 14.121 -1.637 1.00 56.12 86 GLU A N 1
ATOM 665 C CA . GLU A 1 86 ? 34.845 13.685 -0.512 1.00 56.12 86 GLU A CA 1
ATOM 666 C C . GLU A 1 86 ? 34.165 13.724 0.877 1.00 56.12 86 GLU A C 1
ATOM 668 O O . GLU A 1 86 ? 34.703 13.212 1.857 1.00 56.12 86 GLU A O 1
ATOM 673 N N . GLU A 1 87 ? 32.951 14.266 0.965 1.00 56.31 87 GLU A N 1
ATOM 674 C CA . GLU A 1 87 ? 32.067 14.140 2.114 1.00 56.31 87 GLU A CA 1
ATOM 675 C C . GLU A 1 87 ? 31.212 12.870 2.018 1.00 56.31 87 GLU A C 1
ATOM 677 O O . GLU A 1 87 ? 30.464 12.669 1.063 1.00 56.31 87 GLU A O 1
ATOM 682 N N . GLN A 1 88 ? 31.273 12.037 3.058 1.00 52.91 88 GLN A N 1
ATOM 683 C CA . GLN A 1 88 ? 30.481 10.818 3.271 1.00 52.91 88 GLN A CA 1
ATOM 684 C C . GLN A 1 88 ? 28.971 11.105 3.450 1.00 52.91 88 GLN A C 1
ATOM 686 O O . GLN A 1 88 ? 28.355 10.689 4.428 1.00 52.91 88 GLN A O 1
ATOM 691 N N . SER A 1 89 ? 28.356 11.851 2.537 1.00 52.00 89 SER A N 1
ATOM 692 C CA . SER A 1 89 ? 26.954 12.246 2.592 1.00 52.00 89 SER A CA 1
ATOM 693 C C . SER A 1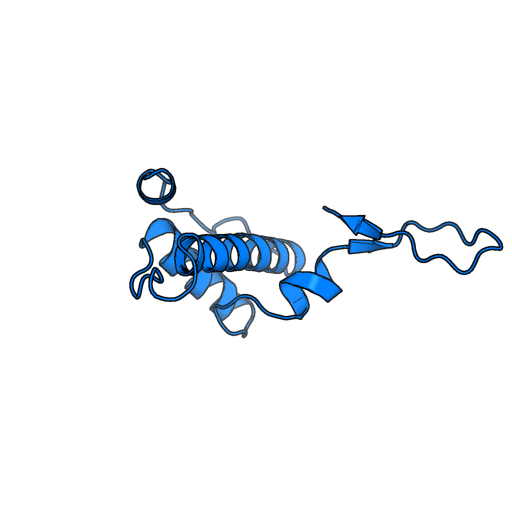 89 ? 26.182 11.529 1.492 1.00 52.00 89 SER A C 1
ATOM 695 O O . SER A 1 89 ? 26.300 11.847 0.308 1.00 52.00 89 SER A O 1
ATOM 697 N N . LEU A 1 90 ? 25.389 10.528 1.882 1.00 55.34 90 LEU A N 1
ATOM 698 C CA . LEU A 1 90 ? 24.422 9.901 0.985 1.00 55.34 90 LEU A CA 1
ATOM 699 C C . LEU A 1 90 ? 23.303 10.911 0.710 1.00 55.34 90 LEU A C 1
ATOM 701 O O . LEU A 1 90 ? 22.440 11.147 1.555 1.00 55.34 90 LEU A O 1
ATOM 705 N N . ARG A 1 91 ? 23.324 11.521 -0.478 1.00 56.53 91 ARG A N 1
ATOM 706 C CA . ARG A 1 91 ? 22.204 12.318 -0.980 1.00 56.53 91 ARG A CA 1
ATOM 707 C C . ARG A 1 91 ? 21.189 11.403 -1.656 1.00 56.53 91 ARG A C 1
ATOM 709 O O . ARG A 1 91 ? 21.506 10.684 -2.603 1.00 56.53 91 ARG A O 1
ATOM 716 N N . TYR A 1 92 ? 19.963 11.461 -1.155 1.00 58.44 92 TYR A N 1
ATOM 717 C CA . TYR A 1 92 ? 18.816 10.774 -1.725 1.00 58.44 92 TYR A CA 1
ATOM 718 C C . TYR A 1 92 ? 17.927 11.784 -2.440 1.00 58.44 92 TYR A C 1
ATOM 720 O O . TYR A 1 92 ? 17.577 12.823 -1.877 1.00 58.44 92 TYR A O 1
ATOM 728 N N . SER A 1 93 ? 17.552 11.471 -3.675 1.00 58.03 93 SER A N 1
ATOM 729 C CA . SER A 1 93 ? 16.452 12.149 -4.354 1.00 58.03 93 SER A CA 1
ATOM 730 C C . SER A 1 93 ? 15.199 11.304 -4.161 1.00 58.03 93 SER A C 1
ATOM 732 O O . SER A 1 93 ? 15.169 10.143 -4.576 1.00 58.03 93 SER A O 1
ATOM 734 N N . PHE A 1 94 ? 14.204 11.875 -3.485 1.00 55.03 94 PHE A N 1
ATOM 735 C CA . PHE A 1 94 ? 12.880 11.275 -3.362 1.00 55.03 94 PHE A CA 1
ATOM 736 C C . PHE A 1 94 ? 12.155 11.413 -4.706 1.00 55.03 94 PHE A C 1
ATOM 738 O O . PHE A 1 94 ? 12.224 12.478 -5.325 1.00 55.03 94 PHE A O 1
ATOM 745 N N . ILE A 1 95 ? 11.535 10.322 -5.162 1.00 53.19 95 ILE A N 1
ATOM 746 C CA . ILE A 1 95 ? 10.661 10.296 -6.347 1.00 53.19 95 ILE A CA 1
ATOM 747 C C . ILE A 1 95 ? 9.272 10.782 -5.946 1.00 53.19 95 ILE A C 1
ATOM 749 O O . ILE A 1 95 ? 8.763 10.251 -4.929 1.00 53.19 95 ILE A O 1
#

pLDDT: mean 84.96, std 14.98, range [51.44, 97.44]

Organism: Schistosoma bovis (NCBI:txid6184)

Radius of gyration: 16.01 Å; chains: 1; bounding box: 49×26×36 Å

Secondary structure (DSSP, 8-state):
-GGGGSPPPP-TT--SHHHHHHHHHHHHHHHHHHHHTT-TT---S---HHHHHHHHHHHHHHTS-SS--HIIIIITTEEE-----SS----EEE-